Protein AF-A0A9W4B3Z9-F1 (afdb_monomer_lite)

Organism: NCBI:txid39689

pLDDT: mean 72.92, std 8.57, range [49.94, 86.94]

Secondary structure (DSSP, 8-state):
-PPPP----------SS-S-TTS--HHHHHHHHHHHTGGG-TT-TTTT--GGGSPPP-

Sequence (58 aa):
MPGEPLRMPQTNDPSSTPKDATKATDDQREIQDKLDHQHDDPDAPGRHQTKDQVADET

Radius of gyration: 22.73 Å; chains: 1; bounding box: 51×48×44 Å

Structure (mmCIF, N/CA/C/O backbone):
data_AF-A0A9W4B3Z9-F1
#
_entry.id   AF-A0A9W4B3Z9-F1
#
loop_
_atom_site.group_PDB
_atom_site.id
_atom_site.type_symbol
_atom_site.label_atom_id
_atom_site.label_alt_id
_atom_site.label_comp_id
_atom_site.label_asym_id
_atom_site.label_entity_id
_atom_site.label_seq_id
_atom_site.pdbx_PDB_ins_code
_atom_site.Cartn_x
_atom_site.Cartn_y
_atom_site.Cartn_z
_atom_site.occupancy
_atom_site.B_iso_or_equiv
_atom_site.auth_seq_id
_atom_site.auth_comp_id
_atom_site.auth_asym_id
_atom_site.auth_atom_id
_atom_site.pdbx_PDB_model_num
ATOM 1 N N . MET A 1 1 ? 35.095 -45.179 -7.453 1.00 54.34 1 MET A N 1
ATOM 2 C CA . MET A 1 1 ? 34.934 -43.721 -7.616 1.00 54.34 1 MET A CA 1
ATOM 3 C C . MET A 1 1 ? 33.525 -43.357 -7.171 1.00 54.34 1 MET A C 1
ATOM 5 O O . MET A 1 1 ? 32.601 -43.858 -7.802 1.00 54.34 1 MET A O 1
ATOM 9 N N . PRO A 1 2 ? 33.313 -42.611 -6.075 1.00 49.94 2 PRO A N 1
ATOM 10 C CA . PRO A 1 2 ? 31.986 -42.085 -5.768 1.00 49.94 2 PRO A CA 1
ATOM 11 C C . PRO A 1 2 ? 31.641 -40.968 -6.767 1.00 49.94 2 PRO A C 1
ATOM 13 O O . PRO A 1 2 ? 32.461 -40.086 -7.009 1.00 49.94 2 PRO A O 1
ATOM 16 N N . GLY A 1 3 ? 30.471 -41.082 -7.401 1.00 56.12 3 GLY A N 1
ATOM 17 C CA . GLY A 1 3 ? 30.004 -40.192 -8.466 1.00 56.12 3 GLY A CA 1
ATOM 18 C C . GLY A 1 3 ? 29.734 -38.769 -7.982 1.00 56.12 3 GLY A C 1
ATOM 19 O O . GLY A 1 3 ? 29.213 -38.563 -6.887 1.00 56.12 3 GLY A O 1
ATOM 20 N N . GLU A 1 4 ? 30.098 -37.795 -8.812 1.00 66.06 4 GLU A N 1
ATOM 21 C CA . GLU A 1 4 ? 29.803 -36.381 -8.584 1.00 66.06 4 GLU A CA 1
ATOM 22 C C . GLU A 1 4 ? 28.282 -36.142 -8.599 1.00 66.06 4 GLU A C 1
ATOM 24 O O . GLU A 1 4 ? 27.586 -36.713 -9.446 1.00 66.06 4 GLU A O 1
ATOM 29 N N . PRO A 1 5 ? 27.727 -35.311 -7.697 1.00 67.06 5 PRO A N 1
ATOM 30 C CA . PRO A 1 5 ? 26.318 -34.963 -7.769 1.00 67.06 5 PRO A CA 1
ATOM 31 C C . PRO A 1 5 ? 26.053 -34.125 -9.027 1.00 67.06 5 PRO A C 1
ATOM 33 O O . PRO A 1 5 ? 26.762 -33.160 -9.318 1.00 67.06 5 PRO A O 1
ATOM 36 N N . LEU A 1 6 ? 25.004 -34.501 -9.760 1.00 66.12 6 LEU A N 1
ATOM 37 C CA . LEU A 1 6 ? 24.496 -33.800 -10.936 1.00 66.12 6 LEU A CA 1
ATOM 38 C C . LEU A 1 6 ? 24.254 -32.319 -10.591 1.00 66.12 6 LEU A C 1
ATOM 40 O O . LEU A 1 6 ? 23.346 -31.999 -9.822 1.00 66.12 6 LEU A O 1
ATOM 44 N N . ARG A 1 7 ? 25.065 -31.407 -11.147 1.00 66.81 7 ARG A N 1
ATOM 45 C CA . ARG A 1 7 ? 24.813 -29.962 -11.058 1.00 66.81 7 ARG A CA 1
ATOM 46 C C . ARG A 1 7 ? 23.441 -29.673 -11.665 1.00 66.81 7 ARG A C 1
ATOM 48 O O . ARG A 1 7 ? 23.242 -29.864 -12.862 1.00 66.81 7 ARG A O 1
ATOM 55 N N . MET A 1 8 ? 22.510 -29.199 -10.842 1.00 71.19 8 MET A N 1
ATOM 56 C CA . MET A 1 8 ? 21.252 -28.634 -11.323 1.00 71.19 8 MET A CA 1
ATOM 57 C C . MET A 1 8 ? 21.583 -27.408 -12.189 1.00 71.19 8 MET A C 1
ATOM 59 O O . MET A 1 8 ? 22.411 -26.592 -11.768 1.00 71.19 8 MET A O 1
ATOM 63 N N . PRO A 1 9 ? 21.005 -27.268 -13.394 1.00 61.97 9 PRO A N 1
ATOM 64 C CA . PRO A 1 9 ? 21.215 -26.080 -14.203 1.00 61.97 9 PRO A CA 1
ATOM 65 C C . PRO A 1 9 ? 20.710 -24.875 -13.410 1.00 61.97 9 PRO A C 1
ATOM 67 O O . PRO A 1 9 ? 19.532 -24.810 -13.066 1.00 61.97 9 PRO A O 1
ATOM 70 N N . GLN A 1 10 ? 21.610 -23.940 -13.096 1.00 64.06 10 GLN A N 1
ATOM 71 C CA . GLN A 1 10 ? 21.220 -22.623 -12.610 1.00 64.06 10 GLN A CA 1
ATOM 72 C C . GLN A 1 10 ? 20.383 -21.995 -13.719 1.00 64.06 10 GLN A C 1
ATOM 74 O O . GLN A 1 10 ? 20.912 -21.589 -14.755 1.00 64.06 10 GLN A O 1
ATOM 79 N N . THR A 1 11 ? 19.067 -21.985 -13.530 1.00 60.47 11 THR A N 1
ATOM 80 C CA . THR A 1 11 ? 18.177 -21.123 -14.289 1.00 60.47 11 THR A CA 1
ATOM 81 C C . THR A 1 11 ? 18.761 -19.722 -14.172 1.00 60.47 11 THR A C 1
ATOM 83 O O . THR A 1 11 ? 18.986 -19.229 -13.068 1.00 60.47 11 THR A O 1
ATOM 86 N N . ASN A 1 12 ? 19.123 -19.124 -15.309 1.00 59.91 12 ASN A N 1
ATOM 87 C CA . ASN A 1 12 ? 19.427 -17.700 -15.378 1.00 59.91 12 ASN A CA 1
ATOM 88 C C . ASN A 1 12 ? 18.123 -16.967 -15.058 1.00 59.91 12 ASN A C 1
ATOM 90 O O . ASN A 1 12 ? 17.391 -16.563 -15.960 1.00 59.91 12 ASN A O 1
ATOM 94 N N . ASP A 1 13 ? 17.805 -16.874 -13.772 1.00 62.47 13 ASP A N 1
ATOM 95 C CA . ASP A 1 13 ? 16.829 -15.927 -13.281 1.00 62.47 13 ASP A CA 1
ATOM 96 C C . ASP A 1 13 ? 17.329 -14.539 -13.696 1.00 62.47 13 ASP A C 1
ATOM 98 O O . ASP A 1 13 ? 18.515 -14.230 -13.499 1.00 62.47 13 ASP A O 1
ATOM 102 N N . PRO A 1 14 ? 16.485 -13.708 -14.332 1.00 62.41 14 PRO A N 1
ATOM 103 C CA . PRO A 1 14 ? 16.854 -12.326 -14.581 1.00 62.41 14 PRO A CA 1
ATOM 104 C C . PRO A 1 14 ? 17.289 -11.723 -13.245 1.00 62.41 14 PRO A C 1
ATOM 106 O O . PRO A 1 14 ? 16.636 -11.947 -12.229 1.00 62.41 14 PRO A O 1
ATOM 109 N N . SER A 1 15 ? 18.430 -11.023 -13.243 1.00 62.75 15 SER A N 1
ATOM 110 C CA . SER A 1 15 ? 19.012 -10.429 -12.036 1.00 62.75 15 SER A CA 1
ATOM 111 C C . SER A 1 15 ? 17.906 -9.832 -11.163 1.00 62.75 15 SER A C 1
ATOM 113 O O . SER A 1 15 ? 17.236 -8.896 -11.595 1.00 62.75 15 SER A O 1
ATOM 115 N N . SER A 1 16 ? 17.707 -10.371 -9.951 1.00 64.62 16 SER A N 1
ATOM 116 C CA . SER A 1 16 ? 16.714 -9.863 -8.987 1.00 64.62 16 SER A CA 1
ATOM 117 C C . SER A 1 16 ? 16.949 -8.399 -8.604 1.00 64.62 16 SER A C 1
ATOM 119 O O . S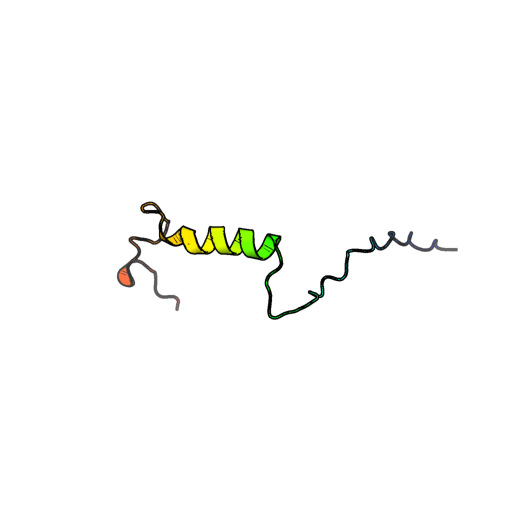ER A 1 16 ? 16.159 -7.814 -7.868 1.00 64.62 16 SER A O 1
ATOM 121 N N . THR A 1 17 ? 18.049 -7.806 -9.068 1.00 69.75 17 THR A N 1
ATOM 122 C CA . THR A 1 17 ? 18.396 -6.415 -8.846 1.00 69.75 17 THR A CA 1
ATOM 123 C C . THR A 1 17 ? 17.580 -5.517 -9.784 1.00 69.75 17 THR A C 1
ATOM 125 O O . THR A 1 17 ? 17.766 -5.567 -11.005 1.00 69.75 17 THR A O 1
ATOM 128 N N . PRO A 1 18 ? 16.700 -4.655 -9.248 1.00 67.81 18 PRO A N 1
ATOM 129 C CA . PRO A 1 18 ? 15.959 -3.704 -10.064 1.00 67.81 18 PRO A CA 1
ATOM 130 C C . PRO A 1 18 ? 16.916 -2.715 -10.743 1.00 67.81 18 PRO A C 1
ATOM 132 O O . PRO A 1 18 ? 17.916 -2.296 -10.162 1.00 67.81 18 PRO A O 1
ATOM 135 N N . LYS A 1 19 ? 16.588 -2.301 -11.976 1.00 80.19 19 LYS A N 1
ATOM 136 C CA . LYS A 1 19 ? 17.360 -1.287 -12.729 1.00 80.19 19 LYS A CA 1
ATOM 137 C C . LYS A 1 19 ? 17.447 0.054 -11.991 1.00 80.19 19 LYS A C 1
ATOM 139 O O . LYS A 1 19 ? 18.386 0.812 -12.205 1.00 80.19 19 LYS A O 1
ATOM 144 N N . ASP A 1 20 ? 16.447 0.336 -11.163 1.00 78.69 20 ASP A N 1
ATOM 145 C CA . ASP A 1 20 ? 16.344 1.515 -10.317 1.00 78.69 20 ASP A CA 1
ATOM 146 C C . ASP A 1 20 ? 15.595 1.120 -9.039 1.00 78.69 20 ASP A C 1
ATOM 148 O O . ASP A 1 20 ? 14.398 0.846 -9.084 1.00 78.69 20 ASP A O 1
ATOM 152 N N . ALA A 1 21 ? 16.298 1.071 -7.906 1.00 80.00 21 ALA A N 1
ATOM 153 C CA . ALA A 1 21 ? 15.718 0.690 -6.617 1.00 80.00 21 ALA A CA 1
ATOM 154 C C . ALA A 1 21 ? 14.753 1.743 -6.039 1.00 80.00 21 ALA A C 1
ATOM 156 O O . ALA A 1 21 ? 14.089 1.476 -5.043 1.00 80.00 21 ALA A O 1
ATOM 157 N N . THR A 1 22 ? 14.660 2.932 -6.647 1.00 83.12 22 THR A N 1
ATOM 158 C CA . THR A 1 22 ? 13.669 3.952 -6.268 1.00 83.12 22 THR A CA 1
ATOM 159 C C . THR A 1 22 ? 12.305 3.714 -6.914 1.00 83.12 22 THR A C 1
ATOM 161 O O . THR A 1 22 ? 11.329 4.374 -6.557 1.00 83.12 22 THR A O 1
ATOM 164 N N . LYS A 1 23 ? 12.217 2.772 -7.863 1.00 81.00 23 LYS A N 1
ATOM 165 C CA . LYS A 1 23 ? 10.996 2.448 -8.599 1.00 81.00 23 LYS A CA 1
ATOM 166 C C . LYS A 1 23 ? 10.574 1.018 -8.306 1.00 81.00 23 LYS A C 1
ATOM 168 O O . LYS A 1 23 ? 11.362 0.090 -8.459 1.00 81.00 23 LYS A O 1
ATOM 173 N N . ALA A 1 24 ? 9.299 0.842 -7.978 1.00 82.81 24 ALA A N 1
ATOM 174 C CA . ALA A 1 24 ? 8.686 -0.479 -7.961 1.00 82.81 24 ALA A CA 1
ATOM 175 C C . ALA A 1 24 ? 8.770 -1.130 -9.357 1.00 82.81 24 ALA A C 1
ATOM 177 O O . ALA A 1 24 ? 8.775 -0.436 -10.383 1.00 82.81 24 ALA A O 1
ATOM 178 N N . THR A 1 25 ? 8.829 -2.456 -9.416 1.00 83.50 25 THR A N 1
ATO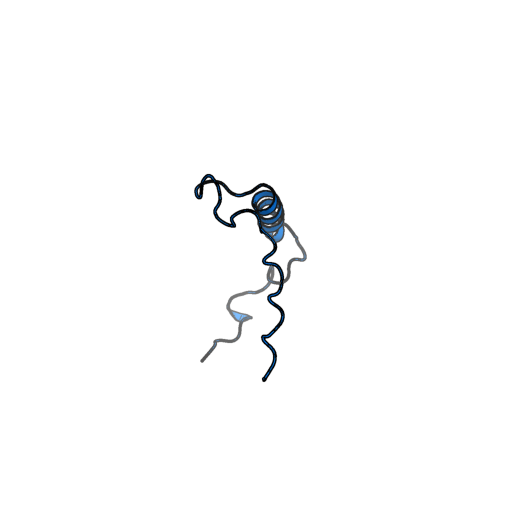M 179 C CA . THR A 1 25 ? 8.546 -3.198 -10.654 1.00 83.50 25 THR A CA 1
ATOM 180 C C . THR A 1 25 ? 7.052 -3.128 -10.989 1.00 83.50 25 THR A C 1
ATOM 182 O O . THR A 1 25 ? 6.254 -2.661 -10.176 1.00 83.50 25 THR A O 1
ATOM 185 N N . ASP A 1 26 ? 6.656 -3.555 -12.190 1.00 81.50 26 ASP A N 1
ATOM 186 C CA . ASP A 1 26 ? 5.235 -3.598 -12.568 1.00 81.50 26 ASP A CA 1
ATOM 187 C C . ASP A 1 26 ? 4.436 -4.541 -11.656 1.00 81.50 26 ASP A C 1
ATOM 189 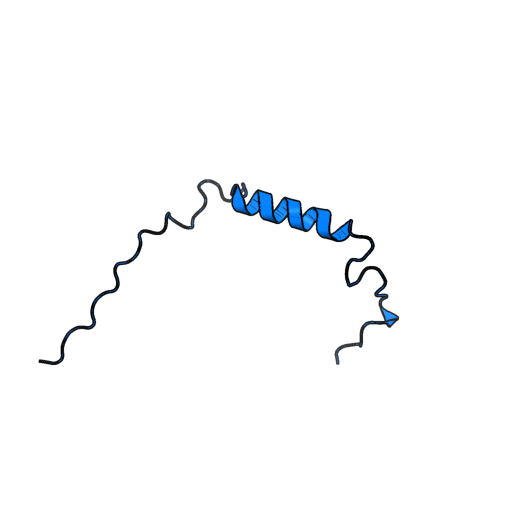O O . ASP A 1 26 ? 3.415 -4.136 -11.108 1.00 81.50 26 ASP A O 1
ATOM 193 N N . ASP A 1 27 ? 4.966 -5.733 -11.380 1.00 79.00 27 ASP A N 1
ATOM 194 C CA . ASP A 1 27 ? 4.335 -6.689 -10.462 1.00 79.00 27 ASP A CA 1
ATOM 195 C C . ASP A 1 27 ? 4.215 -6.126 -9.036 1.00 79.00 27 ASP A C 1
ATOM 197 O O . ASP A 1 27 ? 3.202 -6.304 -8.362 1.00 79.00 27 ASP A O 1
ATOM 201 N N . GLN A 1 28 ? 5.241 -5.404 -8.569 1.00 84.38 28 GLN A N 1
ATOM 202 C CA . GLN A 1 28 ? 5.210 -4.748 -7.260 1.00 84.38 28 GLN A CA 1
ATOM 203 C C . GLN A 1 28 ? 4.188 -3.611 -7.214 1.00 84.38 28 GLN A C 1
ATOM 205 O O . GLN A 1 28 ? 3.524 -3.461 -6.193 1.00 84.38 28 GLN A O 1
ATOM 210 N N . ARG A 1 29 ? 4.037 -2.835 -8.298 1.00 84.94 29 ARG A N 1
ATOM 211 C CA . ARG A 1 29 ? 2.984 -1.813 -8.408 1.00 84.94 29 ARG A CA 1
ATOM 212 C C . ARG A 1 29 ? 1.601 -2.438 -8.294 1.00 84.94 29 ARG A C 1
ATOM 214 O O . ARG A 1 29 ? 0.803 -1.969 -7.500 1.00 84.94 29 ARG A O 1
ATOM 221 N N . GLU A 1 30 ? 1.344 -3.523 -9.020 1.00 84.19 30 GLU A N 1
ATOM 222 C CA . GLU A 1 30 ? 0.036 -4.183 -8.990 1.00 84.19 30 GLU A CA 1
ATOM 223 C C . GLU A 1 30 ? -0.294 -4.751 -7.599 1.00 84.19 30 GLU A C 1
ATOM 225 O O . GLU A 1 30 ? -1.437 -4.685 -7.145 1.00 84.19 30 GLU A O 1
ATOM 230 N N . ILE A 1 31 ? 0.701 -5.304 -6.898 1.00 86.94 31 ILE A N 1
ATOM 231 C CA . ILE A 1 31 ? 0.529 -5.757 -5.512 1.00 86.94 31 ILE A CA 1
ATOM 232 C C . ILE A 1 31 ? 0.265 -4.566 -4.587 1.00 86.94 31 ILE A C 1
ATOM 234 O O . ILE A 1 31 ? -0.625 -4.651 -3.745 1.00 86.94 31 ILE A O 1
ATOM 238 N N . GLN A 1 32 ? 0.999 -3.463 -4.750 1.00 84.62 32 GLN A N 1
ATOM 239 C CA . GLN A 1 32 ? 0.832 -2.275 -3.916 1.00 84.62 32 GLN A CA 1
ATOM 240 C C . GLN A 1 32 ? -0.549 -1.636 -4.101 1.00 84.62 32 GLN A C 1
ATOM 242 O O . GLN A 1 32 ? -1.215 -1.368 -3.108 1.00 84.62 32 GLN A O 1
ATOM 247 N N . ASP A 1 33 ? -1.031 -1.512 -5.340 1.00 83.88 33 ASP A N 1
ATOM 248 C CA . ASP A 1 33 ? -2.376 -1.004 -5.638 1.00 83.88 33 ASP A CA 1
ATOM 249 C C . ASP A 1 33 ? -3.459 -1.867 -4.967 1.00 83.88 33 ASP A C 1
ATOM 251 O O . ASP A 1 33 ? -4.433 -1.357 -4.415 1.00 83.88 33 ASP A O 1
ATOM 255 N N . LYS A 1 34 ? -3.284 -3.196 -4.957 1.00 82.31 34 LYS A N 1
ATOM 256 C CA . LYS A 1 34 ? -4.206 -4.104 -4.258 1.00 82.31 34 LYS A CA 1
ATOM 257 C C . LYS A 1 34 ? -4.178 -3.898 -2.745 1.00 82.31 34 LYS A C 1
ATOM 259 O O . LYS A 1 34 ? -5.237 -3.968 -2.131 1.00 82.31 34 LYS A O 1
ATOM 264 N N . LEU A 1 35 ? -3.001 -3.685 -2.151 1.00 82.56 35 LEU A N 1
ATOM 265 C C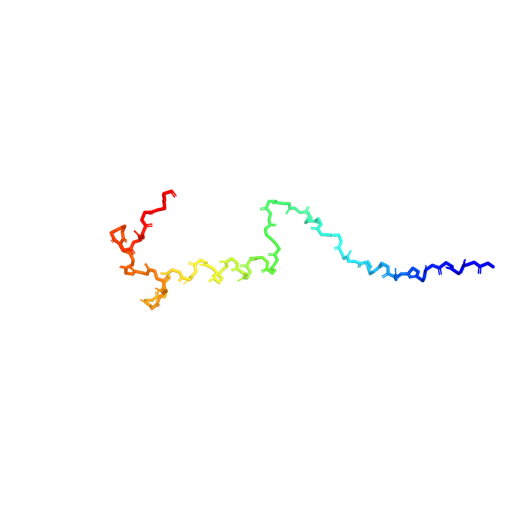A . LEU A 1 35 ? -2.832 -3.473 -0.708 1.00 82.56 35 LEU A CA 1
ATOM 266 C C . LEU A 1 35 ? -3.395 -2.123 -0.252 1.00 82.56 35 LEU A C 1
ATOM 268 O O . LEU A 1 35 ? -4.052 -2.066 0.784 1.00 82.56 35 LEU A O 1
ATOM 272 N N . ASP A 1 36 ? -3.197 -1.058 -1.026 1.00 80.31 36 ASP A N 1
ATOM 273 C CA . ASP A 1 36 ? -3.650 0.291 -0.665 1.00 80.31 36 ASP A CA 1
ATOM 274 C C . ASP A 1 36 ? -5.183 0.366 -0.539 1.00 80.31 36 ASP A C 1
ATOM 276 O O . ASP A 1 36 ? -5.706 1.066 0.328 1.00 80.31 36 ASP A O 1
ATOM 280 N N . HIS A 1 37 ? -5.909 -0.431 -1.328 1.00 75.56 37 HIS A N 1
ATOM 281 C CA . HIS A 1 37 ? -7.368 -0.548 -1.259 1.00 75.56 37 HIS A CA 1
ATOM 282 C C . HIS A 1 37 ? -7.877 -1.604 -0.262 1.00 75.56 37 HIS A C 1
ATOM 284 O O . HIS A 1 37 ? -9.086 -1.707 -0.054 1.00 75.56 37 HIS A O 1
ATOM 290 N N . GLN A 1 38 ? -7.005 -2.379 0.403 1.00 68.81 38 GLN A N 1
ATOM 291 C CA . GLN A 1 38 ? -7.449 -3.388 1.384 1.00 68.81 38 GLN A CA 1
ATOM 292 C C . GLN A 1 38 ? -8.148 -2.776 2.599 1.00 68.81 38 GLN A C 1
ATOM 294 O O . GLN A 1 38 ? -8.970 -3.436 3.232 1.00 68.81 38 GLN A O 1
ATOM 299 N N . HIS A 1 39 ? -7.842 -1.525 2.941 1.00 68.62 39 HIS A N 1
ATOM 300 C CA . HIS A 1 39 ? -8.469 -0.840 4.073 1.00 68.62 39 HIS A CA 1
ATOM 301 C C . HIS A 1 39 ? -9.823 -0.205 3.730 1.00 68.62 39 HIS A C 1
ATOM 303 O O . HIS A 1 39 ? -10.569 0.165 4.641 1.00 68.62 39 HIS A O 1
ATOM 309 N N . ASP A 1 40 ? -10.169 -0.126 2.442 1.00 71.50 40 ASP A N 1
ATOM 310 C CA . ASP A 1 40 ? -11.467 0.372 1.985 1.00 71.50 40 ASP A CA 1
ATOM 311 C C . ASP A 1 40 ? -12.577 -0.678 2.145 1.00 71.50 40 ASP A C 1
ATOM 313 O O . ASP A 1 40 ? -13.759 -0.326 2.129 1.00 71.50 40 ASP A O 1
ATOM 317 N N . ASP A 1 41 ? -12.224 -1.949 2.367 1.00 72.56 41 ASP A N 1
ATOM 318 C CA . ASP A 1 41 ? -13.184 -3.035 2.562 1.00 72.56 41 ASP A CA 1
ATOM 319 C C . ASP A 1 41 ? -13.969 -2.839 3.882 1.00 72.56 41 ASP A C 1
ATOM 321 O O . ASP A 1 41 ? -13.372 -2.858 4.965 1.00 72.56 41 ASP A O 1
ATOM 325 N N . PRO A 1 42 ? -15.297 -2.589 3.843 1.00 70.69 42 PRO A N 1
ATOM 326 C CA . PRO A 1 42 ? -16.142 -2.479 5.038 1.00 70.69 42 PRO A CA 1
ATOM 327 C C . PRO A 1 42 ? -16.151 -3.736 5.900 1.00 70.69 42 PRO A C 1
ATOM 329 O O . PRO A 1 42 ? -16.337 -3.615 7.111 1.00 70.69 42 PRO A O 1
ATOM 332 N N . ASP A 1 43 ? -15.874 -4.892 5.309 1.00 75.44 43 ASP A N 1
ATOM 333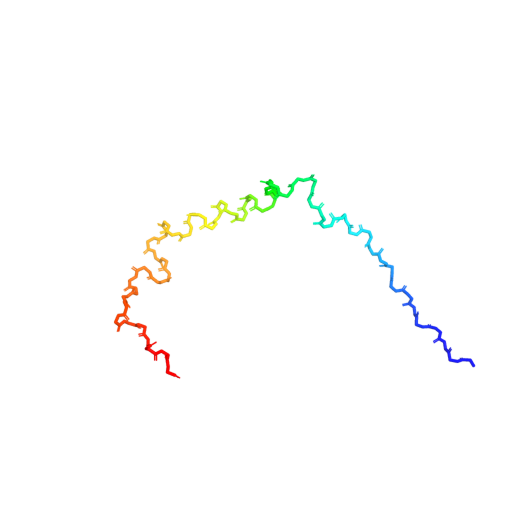 C CA . ASP A 1 43 ? -15.880 -6.191 5.965 1.00 75.44 43 ASP A CA 1
ATOM 334 C C . ASP A 1 43 ? -14.460 -6.662 6.342 1.00 75.44 43 ASP A C 1
ATOM 336 O O . ASP A 1 43 ? -14.277 -7.799 6.787 1.00 75.44 43 ASP A O 1
ATOM 340 N N . ALA A 1 44 ? -13.447 -5.789 6.219 1.00 72.94 44 ALA A N 1
ATOM 341 C CA . ALA A 1 44 ? -12.060 -6.126 6.521 1.00 72.94 44 ALA A CA 1
ATOM 342 C C . ALA A 1 44 ? -11.893 -6.658 7.962 1.00 72.94 44 ALA A C 1
ATOM 344 O O . ALA A 1 44 ? -12.313 -6.002 8.932 1.00 72.94 44 ALA A O 1
ATOM 345 N N . PRO A 1 45 ? -11.208 -7.803 8.149 1.00 66.69 45 PRO A N 1
ATOM 346 C CA . PRO A 1 45 ? -10.906 -8.319 9.474 1.00 66.69 45 PRO A CA 1
ATOM 347 C C . PRO A 1 45 ? -10.031 -7.303 10.212 1.00 66.69 45 PRO A C 1
ATOM 349 O O . PRO A 1 45 ? -8.948 -6.950 9.758 1.00 66.69 45 PRO A O 1
ATOM 352 N N . GLY A 1 46 ? -10.522 -6.795 11.341 1.00 70.38 46 GLY A N 1
ATOM 353 C CA . GLY A 1 46 ? -9.827 -5.756 12.102 1.00 70.38 46 GLY A CA 1
ATOM 354 C C . GLY A 1 46 ? -10.523 -4.398 12.148 1.00 70.38 46 GLY A C 1
ATOM 355 O O . GLY A 1 46 ? -10.242 -3.634 13.065 1.00 70.38 46 GLY A O 1
ATOM 356 N N . ARG A 1 47 ? -11.481 -4.094 11.254 1.00 70.06 47 ARG A N 1
ATOM 357 C CA . ARG A 1 47 ? -12.144 -2.766 11.224 1.00 70.06 47 ARG A CA 1
ATOM 358 C C . ARG A 1 47 ? -12.855 -2.375 12.515 1.00 70.06 47 ARG A C 1
ATOM 360 O O . ARG A 1 47 ? -12.997 -1.191 12.803 1.00 70.06 47 ARG A O 1
ATOM 367 N N . HIS A 1 48 ? -13.303 -3.365 13.276 1.00 73.44 48 HIS A N 1
ATOM 368 C CA . HIS A 1 48 ? -13.975 -3.159 14.556 1.00 73.44 48 HIS A CA 1
ATOM 369 C C . HIS A 1 48 ? -13.093 -3.477 15.765 1.00 73.44 48 HIS A C 1
ATOM 371 O O . HIS A 1 48 ? -13.580 -3.328 16.880 1.00 73.44 48 HIS A O 1
ATOM 377 N N . GLN A 1 49 ? -11.839 -3.905 15.557 1.00 74.94 49 GLN A N 1
ATOM 378 C CA . GLN A 1 49 ? -10.921 -4.247 16.644 1.00 74.94 49 GLN A CA 1
ATOM 379 C C . GLN A 1 49 ? -10.496 -2.970 17.379 1.00 74.94 49 GLN A C 1
ATOM 381 O O . GLN A 1 49 ? -9.813 -2.112 16.817 1.00 74.94 49 GLN A O 1
ATOM 386 N N . THR A 1 50 ? -10.913 -2.819 18.634 1.00 73.62 50 THR A N 1
ATOM 387 C CA . THR A 1 50 ? -10.423 -1.759 19.526 1.00 73.62 50 THR A CA 1
ATOM 388 C C . THR A 1 50 ? -9.240 -2.259 20.348 1.00 73.62 50 THR A C 1
ATOM 390 O O . THR A 1 50 ? -9.016 -3.460 20.478 1.00 73.62 50 THR A O 1
ATOM 393 N N . LYS A 1 51 ? -8.472 -1.335 20.935 1.00 73.31 51 LYS A N 1
ATOM 394 C CA . LYS A 1 51 ? -7.329 -1.672 21.804 1.00 73.31 51 LYS A CA 1
ATOM 395 C C . LYS A 1 51 ? -7.732 -2.592 22.963 1.00 73.31 51 LYS A C 1
ATOM 397 O O . LYS A 1 51 ? -6.940 -3.418 23.380 1.00 73.31 51 LYS A O 1
ATOM 402 N N . ASP A 1 52 ? -8.983 -2.487 23.407 1.00 77.44 52 ASP A N 1
ATOM 403 C CA . ASP A 1 52 ? -9.560 -3.290 24.490 1.00 77.44 52 ASP A CA 1
ATOM 404 C C . ASP A 1 52 ? -9.937 -4.724 24.065 1.00 77.44 52 ASP A C 1
ATOM 406 O O . ASP A 1 52 ? -10.308 -5.544 24.901 1.00 77.44 52 ASP A O 1
ATOM 410 N N . GLN A 1 53 ? -9.902 -5.024 22.763 1.00 76.19 53 GLN A N 1
ATOM 411 C CA . GLN A 1 53 ? -10.240 -6.334 22.194 1.00 76.19 53 GLN A CA 1
ATOM 412 C C . GLN A 1 53 ? -9.006 -7.171 21.847 1.00 76.19 53 GLN A C 1
ATOM 414 O O . GLN A 1 53 ? -9.142 -8.346 21.504 1.00 76.19 53 GLN A O 1
ATOM 419 N N . VAL A 1 54 ? -7.811 -6.587 21.955 1.00 77.00 54 VAL A N 1
ATOM 420 C CA . VAL A 1 54 ? -6.543 -7.291 21.777 1.00 77.00 54 VAL A CA 1
ATOM 421 C C . VAL A 1 54 ? -6.037 -7.695 23.156 1.00 77.00 54 VAL A C 1
ATOM 423 O O . VAL A 1 54 ? -6.008 -6.880 24.073 1.00 77.00 54 VAL A O 1
ATOM 426 N N . ALA A 1 55 ? -5.677 -8.967 23.323 1.00 80.69 55 ALA A N 1
ATOM 427 C CA . ALA A 1 55 ? -5.055 -9.418 24.560 1.00 80.69 55 ALA A CA 1
ATOM 428 C C . ALA A 1 55 ? -3.685 -8.740 24.722 1.00 80.69 55 ALA A C 1
ATOM 430 O O . ALA A 1 55 ? -2.894 -8.745 23.779 1.00 80.69 55 ALA A O 1
ATOM 431 N N . ASP A 1 56 ? -3.406 -8.189 25.905 1.00 77.56 56 ASP A N 1
ATOM 432 C CA . ASP A 1 56 ? -2.062 -7.713 26.237 1.00 77.56 56 ASP A CA 1
ATOM 433 C C . ASP A 1 56 ? -1.091 -8.904 26.218 1.00 77.56 56 ASP A C 1
ATOM 435 O O . ASP A 1 56 ? -1.302 -9.908 26.905 1.00 77.56 56 ASP A O 1
ATOM 439 N N . GLU A 1 57 ? -0.035 -8.805 25.411 1.00 75.62 57 GLU A N 1
ATOM 440 C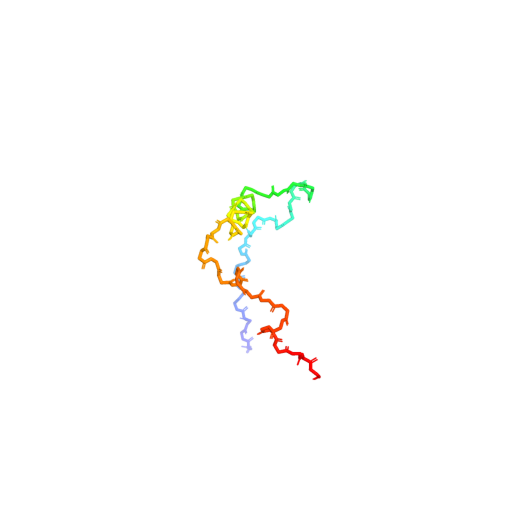 CA . GLU A 1 57 ? 1.057 -9.778 25.402 1.00 75.62 57 GLU A CA 1
ATOM 441 C C . GLU A 1 57 ? 2.001 -9.482 26.583 1.00 75.62 57 GLU A C 1
ATOM 443 O O . GLU A 1 57 ? 2.481 -8.354 26.727 1.00 75.62 57 GLU A O 1
ATOM 448 N N . THR A 1 58 ? 2.226 -10.482 27.448 1.00 68.62 58 THR A N 1
ATOM 449 C CA . THR A 1 58 ? 3.080 -10.413 28.655 1.00 68.62 58 THR A CA 1
ATOM 450 C C . THR A 1 58 ? 4.373 -11.191 28.496 1.00 68.62 58 THR A C 1
ATOM 452 O O . THR A 1 58 ? 4.263 -12.377 28.103 1.00 68.62 58 THR A O 1
#

Foldseek 3Di:
DPDDPDDDPPDPDPPPDDPDPVDDDPVRVVVVVVVVCLVVDPPRPPPPDDPVNDDDDD